Protein AF-A0A6V7K0V9-F1 (afdb_monomer)

Secondary structure (DSSP, 8-state):
--HHHHHHHHHHHHHHHH-SS--HHHHHHHHHHHHHHHHHHHHHHHTTHHHHHHHHHHHHHTTTT-

Radius of gyration: 18.82 Å; Cα contacts (8 Å, |Δi|>4): 21; chains: 1; bounding box: 33×15×56 Å

Mean predicted aligned error: 4.63 Å

Nearest PDB structures (foldseek):
  5j73-assembly2_C  TM=7.809E-01  e=2.960E+00  synthetic construct

Sequence (66 aa):
NRLQRCVMDCNDSIKDKMGPNPTQDEVTRLGEQFEKCATKCVDSYCDLLPSLEKSIKNALGSGKFD

pLDDT: mean 93.73, std 8.56, range [54.31, 98.62]

Solvent-accessible surface area (backbone atoms only — not comparable to full-atom values): 3798 Å² total; per-residue (Å²): 124,63,56,63,50,46,41,49,54,35,50,50,60,42,52,72,71,47,62,95,78,63,52,72,68,53,50,53,59,45,48,56,50,36,51,60,42,40,51,51,36,50,50,63,51,56,70,46,46,65,60,50,52,51,50,50,53,51,52,67,73,62,58,78,86,114

InterPro domains:
  IPR008560 Protein of unknown function DUF842, eukaryotic [PF05811] (1-58)
  IPR008560 Protein of unknown function DUF842, eukaryotic [PTHR21096] (1-62)

Foldseek 3Di:
DQLVVQLVVLVVVLDVVQPDDHDPVSVVVSVVSSVVSSVVSVVVVVVCVVVVVVVVVCVVVVPPVD

Structure (mmCIF, N/CA/C/O backbone):
data_AF-A0A6V7K0V9-F1
#
_entry.id   AF-A0A6V7K0V9-F1
#
loop_
_atom_site.group_PDB
_atom_site.id
_atom_site.type_symbol
_atom_site.label_atom_id
_atom_site.label_alt_id
_atom_site.label_comp_id
_atom_site.label_asym_id
_atom_site.label_entity_id
_atom_site.label_seq_id
_atom_site.pdbx_PDB_ins_code
_atom_site.Cartn_x
_atom_site.Cartn_y
_atom_site.Cartn_z
_atom_site.occupancy
_atom_site.B_iso_or_equiv
_atom_site.auth_seq_id
_atom_site.auth_comp_id
_atom_site.auth_asym_id
_atom_site.auth_atom_id
_atom_site.pdbx_PDB_model_num
ATOM 1 N N . ASN A 1 1 ? 1.382 -10.139 12.521 1.00 78.31 1 ASN A N 1
ATOM 2 C CA . ASN A 1 1 ? 1.990 -10.138 11.163 1.00 78.31 1 ASN A CA 1
ATOM 3 C C . ASN A 1 1 ? 0.985 -9.944 10.021 1.00 78.31 1 ASN A C 1
ATOM 5 O O . ASN A 1 1 ? 1.012 -10.725 9.081 1.00 78.31 1 ASN A O 1
ATOM 9 N N . ARG A 1 2 ? 0.082 -8.950 10.044 1.00 89.94 2 ARG A N 1
ATOM 10 C CA . ARG A 1 2 ? -0.805 -8.672 8.885 1.00 89.94 2 ARG A CA 1
ATOM 11 C C . ARG A 1 2 ? -0.235 -7.567 7.995 1.00 89.94 2 ARG A C 1
ATOM 13 O O . ARG A 1 2 ?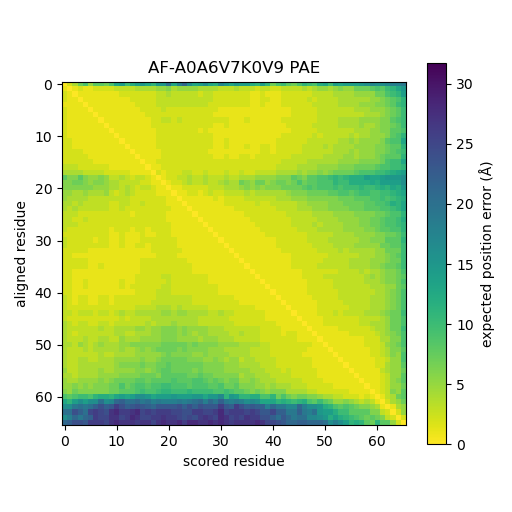 -0.150 -7.762 6.792 1.00 89.94 2 ARG A O 1
ATOM 20 N N . LEU A 1 3 ? 0.264 -6.492 8.609 1.00 95.19 3 LEU A N 1
ATOM 21 C CA . LEU A 1 3 ? 0.948 -5.401 7.914 1.00 95.19 3 LEU A CA 1
ATOM 22 C C . LEU A 1 3 ? 2.157 -5.895 7.108 1.00 95.19 3 LEU A C 1
ATOM 24 O O . LEU A 1 3 ? 2.221 -5.669 5.908 1.00 95.19 3 LEU A O 1
ATOM 28 N N . GLN A 1 4 ? 3.060 -6.646 7.748 1.00 96.81 4 GLN A N 1
ATOM 29 C CA . GLN A 1 4 ? 4.228 -7.224 7.076 1.00 96.81 4 GLN A CA 1
ATOM 30 C C . GLN A 1 4 ? 3.839 -8.053 5.842 1.00 96.81 4 GLN A C 1
ATOM 32 O O . GLN A 1 4 ? 4.449 -7.890 4.795 1.00 96.81 4 GLN A O 1
ATOM 37 N N . ARG A 1 5 ? 2.819 -8.920 5.950 1.00 97.44 5 ARG A N 1
ATOM 38 C CA . ARG A 1 5 ? 2.342 -9.727 4.814 1.00 97.44 5 ARG A CA 1
ATOM 39 C C . ARG A 1 5 ? 1.809 -8.854 3.681 1.00 97.44 5 ARG A C 1
ATOM 41 O O . ARG A 1 5 ? 2.247 -9.029 2.560 1.00 97.44 5 ARG A O 1
ATOM 48 N N . CYS A 1 6 ? 0.989 -7.854 3.997 1.00 98.12 6 CYS A N 1
ATOM 49 C CA . CYS A 1 6 ? 0.477 -6.916 2.998 1.00 98.12 6 CYS A CA 1
ATOM 50 C C . CYS A 1 6 ? 1.605 -6.197 2.237 1.00 98.12 6 CYS A C 1
ATOM 52 O O . CYS A 1 6 ? 1.579 -6.115 1.014 1.00 98.12 6 CYS A O 1
ATOM 54 N N . VAL A 1 7 ? 2.634 -5.720 2.947 1.00 98.19 7 VAL A N 1
ATOM 55 C CA . VAL A 1 7 ? 3.782 -5.053 2.310 1.00 98.19 7 VAL A CA 1
ATOM 56 C C . VAL A 1 7 ? 4.600 -6.029 1.453 1.00 98.19 7 VAL A C 1
ATOM 58 O O . VAL A 1 7 ? 5.075 -5.641 0.387 1.00 98.19 7 VAL A O 1
ATOM 61 N N . MET A 1 8 ? 4.742 -7.292 1.874 1.00 98.19 8 MET A N 1
ATOM 62 C CA . MET A 1 8 ? 5.374 -8.326 1.045 1.00 98.19 8 MET A CA 1
ATOM 63 C C . MET A 1 8 ? 4.567 -8.593 -0.232 1.00 98.19 8 MET A C 1
ATOM 65 O O . MET A 1 8 ? 5.157 -8.588 -1.305 1.00 98.19 8 MET A O 1
ATOM 69 N N . ASP A 1 9 ? 3.237 -8.688 -0.149 1.00 98.31 9 ASP A N 1
ATOM 70 C CA . ASP A 1 9 ? 2.369 -8.869 -1.324 1.00 98.31 9 ASP A CA 1
ATOM 71 C C . ASP A 1 9 ? 2.491 -7.689 -2.313 1.00 98.31 9 ASP A C 1
ATOM 73 O O . ASP A 1 9 ? 2.512 -7.881 -3.534 1.00 98.31 9 ASP A O 1
ATOM 77 N N . CYS A 1 10 ? 2.623 -6.457 -1.797 1.00 98.50 10 CYS A N 1
ATOM 78 C CA . CYS A 1 10 ? 2.920 -5.275 -2.611 1.00 98.50 10 CYS A CA 1
ATOM 79 C C . CYS A 1 10 ? 4.263 -5.418 -3.334 1.00 98.50 10 CYS A C 1
ATOM 81 O O . CYS A 1 10 ? 4.348 -5.156 -4.532 1.00 98.50 10 CYS A O 1
ATOM 83 N N . ASN A 1 11 ? 5.314 -5.820 -2.615 1.00 98.06 11 ASN A N 1
ATOM 84 C CA . ASN A 1 11 ? 6.641 -6.016 -3.190 1.00 98.06 11 ASN A CA 1
ATOM 85 C C . ASN A 1 11 ? 6.627 -7.105 -4.274 1.00 98.06 11 ASN A C 1
ATOM 87 O O . ASN A 1 11 ? 7.176 -6.890 -5.353 1.00 98.06 11 ASN A O 1
ATOM 91 N N . ASP A 1 12 ? 5.980 -8.237 -4.015 1.00 98.00 12 ASP A N 1
ATOM 92 C CA . ASP A 1 12 ? 5.925 -9.363 -4.949 1.00 98.00 12 ASP A CA 1
ATOM 93 C C . ASP A 1 12 ? 5.173 -8.968 -6.226 1.00 98.00 12 ASP A C 1
ATOM 95 O O . ASP A 1 12 ? 5.700 -9.114 -7.327 1.00 98.00 12 ASP A O 1
ATOM 99 N N . SER A 1 13 ? 4.032 -8.284 -6.083 1.00 97.88 13 SER A N 1
ATOM 100 C CA . SER A 1 13 ? 3.276 -7.733 -7.218 1.00 97.88 13 SER A CA 1
ATOM 101 C C . SER A 1 13 ? 4.084 -6.750 -8.073 1.00 97.88 13 SER A C 1
ATOM 103 O O . SER A 1 13 ? 3.822 -6.597 -9.268 1.00 97.88 13 SER A O 1
ATOM 105 N N . ILE A 1 14 ? 5.022 -6.017 -7.469 1.00 97.94 14 ILE A N 1
ATOM 106 C CA . ILE A 1 14 ? 5.885 -5.071 -8.182 1.00 97.94 14 ILE A CA 1
ATOM 107 C C . ILE A 1 14 ? 7.037 -5.798 -8.869 1.00 97.94 14 ILE A C 1
ATOM 109 O O . ILE A 1 14 ? 7.318 -5.498 -10.029 1.00 97.94 14 ILE A O 1
ATOM 113 N N . LYS A 1 15 ? 7.655 -6.781 -8.207 1.00 95.62 15 LYS A N 1
ATOM 114 C CA . LYS A 1 15 ? 8.701 -7.621 -8.805 1.00 95.62 15 LYS A CA 1
ATOM 115 C C . LYS A 1 15 ? 8.195 -8.374 -10.033 1.00 95.62 15 LYS A C 1
ATOM 117 O O . LYS A 1 15 ? 8.873 -8.355 -11.058 1.00 95.62 15 LYS A O 1
ATOM 122 N N . ASP A 1 16 ? 6.985 -8.925 -9.967 1.00 95.81 16 ASP A N 1
ATOM 123 C CA . ASP A 1 16 ? 6.352 -9.616 -11.096 1.00 95.81 16 ASP A CA 1
ATOM 124 C C . ASP A 1 16 ? 6.160 -8.694 -12.311 1.00 95.81 16 ASP A C 1
ATOM 126 O O . ASP A 1 16 ? 6.296 -9.120 -13.456 1.00 95.81 16 ASP A O 1
ATOM 130 N N . LYS A 1 17 ? 5.885 -7.404 -12.073 1.00 95.50 17 LYS A N 1
ATOM 131 C CA . LYS A 1 17 ? 5.741 -6.390 -13.131 1.00 95.50 17 LYS A CA 1
ATOM 132 C C . LYS A 1 17 ? 7.073 -5.858 -13.654 1.00 95.50 17 LYS A C 1
ATOM 134 O O . LYS A 1 17 ? 7.116 -5.381 -14.783 1.00 95.50 17 LYS A O 1
ATOM 139 N N . MET A 1 18 ? 8.113 -5.852 -12.823 1.00 94.88 18 MET A N 1
ATOM 140 C CA . MET A 1 18 ? 9.392 -5.207 -13.125 1.00 94.88 18 MET A CA 1
ATOM 141 C C . MET A 1 18 ? 10.237 -6.018 -14.112 1.00 94.88 18 MET A C 1
ATOM 143 O O . MET A 1 18 ? 10.940 -5.438 -14.936 1.00 94.88 18 MET A O 1
ATOM 147 N N . GLY A 1 19 ? 10.154 -7.350 -14.059 1.00 89.88 19 GLY A N 1
ATOM 148 C CA . GLY A 1 19 ? 10.971 -8.217 -14.906 1.00 89.88 19 GLY A CA 1
ATOM 149 C C . GLY A 1 19 ? 12.481 -8.118 -14.606 1.00 89.88 19 GLY A C 1
ATOM 150 O O . GLY A 1 19 ? 12.890 -7.489 -13.631 1.00 89.88 19 GLY A O 1
ATOM 151 N N . PRO A 1 20 ? 13.339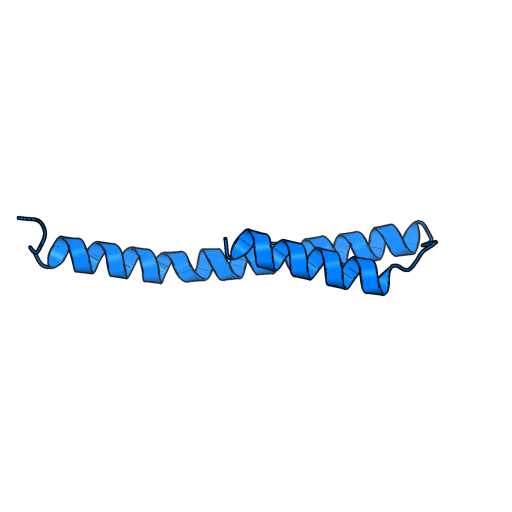 -8.777 -15.408 1.00 93.00 20 PRO A N 1
ATOM 152 C CA . PRO A 1 20 ? 14.755 -8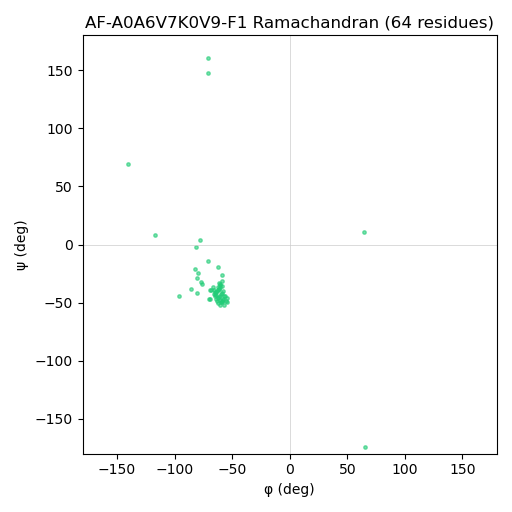.959 -15.076 1.00 93.00 20 PRO A CA 1
ATOM 153 C C . PRO A 1 20 ? 15.657 -7.744 -15.352 1.00 93.00 20 PRO A C 1
ATOM 155 O O . PRO A 1 20 ? 16.707 -7.644 -14.728 1.00 93.00 20 PRO A O 1
ATOM 158 N N . ASN A 1 21 ? 15.286 -6.842 -16.269 1.00 94.38 21 ASN A N 1
ATOM 159 C CA . ASN A 1 21 ? 16.122 -5.708 -16.696 1.00 94.38 21 ASN A CA 1
ATOM 160 C C . ASN A 1 21 ? 15.279 -4.434 -16.899 1.00 94.38 21 ASN A C 1
ATOM 162 O O . ASN A 1 21 ? 15.080 -4.016 -18.042 1.00 94.38 21 ASN A O 1
ATOM 166 N N . PRO A 1 22 ? 14.741 -3.836 -15.825 1.00 95.25 22 PRO A N 1
ATOM 167 C CA . PRO A 1 22 ? 13.932 -2.630 -15.936 1.00 95.25 22 PRO A CA 1
ATOM 168 C C . PRO A 1 22 ? 14.786 -1.412 -16.308 1.00 95.25 22 PRO A C 1
ATOM 170 O O . PRO A 1 22 ? 15.938 -1.273 -15.892 1.00 95.25 22 PRO A O 1
ATOM 173 N N . THR A 1 23 ? 14.195 -0.485 -17.053 1.00 97.56 23 THR A N 1
ATOM 174 C CA . THR A 1 23 ? 14.738 0.866 -17.239 1.00 97.56 23 THR A CA 1
ATOM 175 C C . THR A 1 23 ? 14.609 1.693 -15.957 1.00 97.56 23 THR A C 1
ATOM 177 O O . THR A 1 23 ? 13.786 1.402 -15.087 1.00 97.56 23 THR A O 1
ATOM 180 N N . GLN A 1 24 ? 15.385 2.774 -15.835 1.00 97.31 24 GLN A N 1
ATOM 181 C CA . GLN A 1 24 ? 15.297 3.659 -14.669 1.00 97.31 24 GLN A CA 1
ATOM 18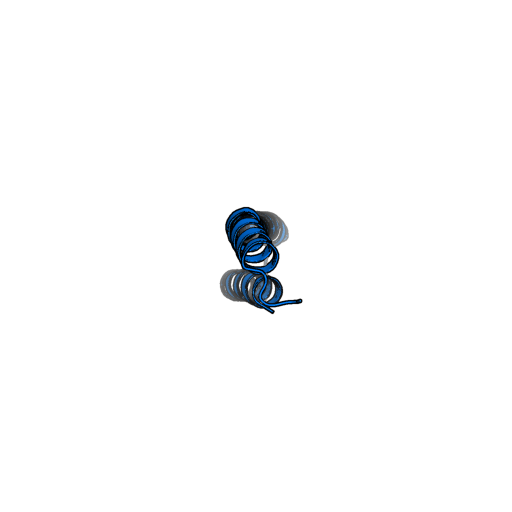2 C C . GLN A 1 24 ? 13.898 4.284 -14.512 1.00 97.31 24 GLN A C 1
ATOM 184 O O . GLN A 1 24 ? 13.406 4.405 -13.390 1.00 97.31 24 GLN A O 1
ATOM 189 N N . ASP A 1 25 ? 13.233 4.620 -15.620 1.00 97.81 25 ASP A N 1
ATOM 190 C CA . ASP A 1 25 ? 11.866 5.156 -15.613 1.00 97.81 25 ASP A CA 1
ATOM 191 C C . ASP A 1 25 ? 10.855 4.121 -15.102 1.00 97.81 25 ASP A C 1
ATOM 193 O O . ASP A 1 25 ? 9.949 4.448 -14.329 1.00 97.81 25 ASP A O 1
ATOM 197 N N . GLU A 1 26 ? 11.026 2.850 -15.475 1.00 97.38 26 GLU A N 1
ATOM 198 C CA . GLU A 1 26 ? 10.213 1.754 -14.948 1.00 97.38 26 GLU A CA 1
ATOM 199 C C . GLU A 1 26 ? 10.443 1.546 -13.455 1.00 97.38 26 GLU A C 1
ATOM 201 O O . GLU A 1 26 ? 9.464 1.397 -12.723 1.00 97.38 26 GLU A O 1
ATOM 206 N N . VAL A 1 27 ? 11.697 1.592 -12.991 1.00 97.62 27 VAL A N 1
ATOM 207 C CA . VAL A 1 27 ? 12.031 1.500 -11.561 1.00 97.62 27 VAL A CA 1
ATOM 208 C C . VAL A 1 27 ? 11.345 2.615 -10.777 1.00 97.62 27 VAL A C 1
ATOM 210 O O . VAL A 1 27 ? 10.678 2.328 -9.786 1.00 97.62 27 VAL A O 1
ATOM 213 N N . THR A 1 28 ? 11.432 3.863 -11.243 1.00 98.31 28 THR A N 1
ATOM 214 C CA . THR A 1 28 ? 10.785 5.014 -10.594 1.00 98.31 28 THR A CA 1
ATOM 215 C C . THR A 1 28 ? 9.266 4.837 -10.536 1.00 98.31 28 THR A C 1
ATOM 217 O O . THR A 1 28 ? 8.668 4.869 -9.460 1.00 98.31 28 THR A O 1
ATOM 220 N N . ARG A 1 29 ? 8.627 4.550 -11.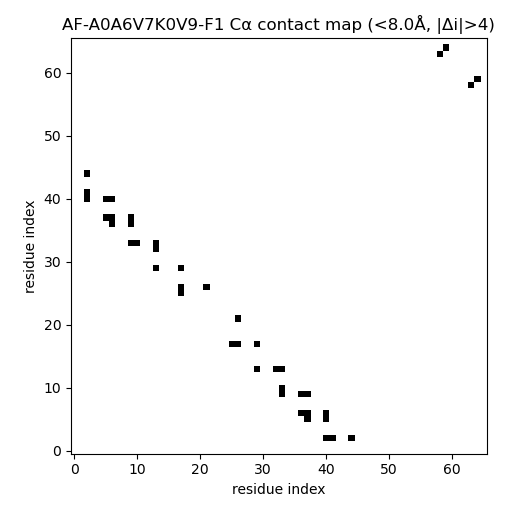678 1.00 98.25 29 ARG A N 1
ATOM 221 C CA . ARG A 1 29 ? 7.166 4.377 -11.770 1.00 98.25 29 ARG A CA 1
ATOM 222 C C . ARG A 1 29 ? 6.651 3.204 -10.930 1.00 98.25 29 ARG A C 1
ATOM 224 O O . ARG A 1 29 ? 5.530 3.241 -10.415 1.00 98.25 29 ARG A O 1
ATOM 231 N N . LEU A 1 30 ? 7.406 2.112 -10.859 1.00 98.25 30 LEU A N 1
ATOM 232 C CA . LEU A 1 30 ? 7.049 0.938 -10.063 1.00 98.25 30 LEU A CA 1
ATOM 233 C C . LEU A 1 30 ? 7.326 1.165 -8.570 1.00 98.25 30 LEU A C 1
ATOM 235 O O . LEU A 1 30 ? 6.542 0.698 -7.748 1.00 98.25 30 LEU A O 1
ATOM 239 N N . GLY A 1 31 ? 8.351 1.946 -8.223 1.00 98.25 31 GLY A N 1
ATOM 240 C CA . GLY A 1 31 ? 8.604 2.420 -6.861 1.00 98.25 31 GLY A CA 1
ATOM 241 C C . GLY A 1 31 ? 7.433 3.234 -6.309 1.00 98.25 31 GLY A C 1
ATOM 242 O O . GLY A 1 31 ? 6.895 2.903 -5.257 1.00 98.25 31 GLY A O 1
ATOM 243 N N . GLU A 1 32 ? 6.926 4.204 -7.071 1.00 98.50 32 GLU A N 1
ATOM 244 C CA . GLU A 1 32 ? 5.737 4.972 -6.667 1.00 98.50 32 GLU A CA 1
ATOM 245 C C . GLU A 1 32 ? 4.491 4.088 -6.477 1.00 98.50 32 GLU A C 1
ATOM 247 O O . GLU A 1 3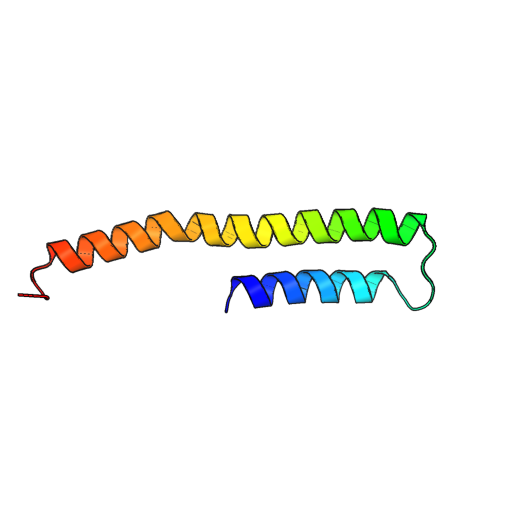2 ? 3.643 4.344 -5.618 1.00 98.50 32 GLU A O 1
ATOM 252 N N . GLN A 1 33 ? 4.339 3.037 -7.291 1.00 98.44 33 GLN A N 1
ATOM 253 C CA . GLN A 1 33 ? 3.243 2.078 -7.127 1.00 98.44 33 GLN A CA 1
ATOM 254 C C . GLN A 1 33 ? 3.412 1.226 -5.870 1.00 98.44 33 GLN A C 1
ATOM 256 O O . GLN A 1 33 ? 2.417 0.954 -5.194 1.00 98.44 33 GLN A O 1
ATOM 261 N N . PHE A 1 34 ? 4.644 0.820 -5.557 1.00 98.62 34 PHE A N 1
ATOM 262 C CA . PHE A 1 34 ? 4.957 0.126 -4.315 1.00 98.62 34 PHE A CA 1
ATOM 263 C C . PHE A 1 34 ? 4.591 0.991 -3.107 1.00 98.62 34 PHE A C 1
ATOM 265 O O . PHE A 1 34 ? 3.852 0.531 -2.239 1.00 98.62 34 PHE A O 1
ATOM 272 N N . GLU A 1 35 ? 5.023 2.254 -3.084 1.00 98.44 35 GLU A N 1
ATOM 273 C CA . GLU A 1 35 ? 4.729 3.188 -1.992 1.00 98.44 35 GLU A CA 1
ATOM 274 C C . GLU A 1 35 ? 3.222 3.370 -1.799 1.00 98.44 35 GLU A C 1
ATOM 276 O O . GLU A 1 35 ? 2.711 3.165 -0.700 1.00 98.44 35 GLU A O 1
ATOM 281 N N . LYS A 1 36 ? 2.475 3.631 -2.882 1.00 98.56 36 LYS A N 1
ATOM 282 C CA . LYS A 1 36 ? 1.005 3.739 -2.832 1.00 98.56 36 LYS A CA 1
ATOM 283 C C . LYS A 1 36 ? 0.338 2.465 -2.309 1.00 98.56 36 LYS A C 1
ATOM 285 O O . LYS A 1 36 ? -0.691 2.543 -1.640 1.00 98.56 36 LYS A O 1
ATOM 290 N N . CYS A 1 37 ? 0.878 1.291 -2.633 1.00 98.56 37 CYS A N 1
ATOM 291 C CA . CYS A 1 37 ? 0.385 0.017 -2.115 1.00 98.56 37 CYS A CA 1
ATOM 292 C C . CYS A 1 37 ? 0.684 -0.131 -0.615 1.00 98.56 37 CYS A C 1
ATOM 294 O O . CYS A 1 37 ? -0.215 -0.438 0.167 1.00 98.56 37 CYS A O 1
ATOM 296 N N . ALA A 1 38 ? 1.917 0.165 -0.197 1.00 98.25 38 ALA A N 1
ATOM 297 C CA . ALA A 1 38 ? 2.344 0.089 1.194 1.00 98.25 38 ALA A CA 1
ATOM 298 C C . ALA A 1 38 ? 1.570 1.066 2.097 1.00 98.25 38 ALA A C 1
ATOM 300 O O . ALA A 1 38 ? 1.171 0.682 3.196 1.00 98.25 38 ALA A O 1
ATOM 301 N N . THR A 1 39 ? 1.272 2.283 1.627 1.00 98.38 39 THR A N 1
ATOM 302 C CA . THR A 1 39 ? 0.412 3.234 2.353 1.00 98.38 39 THR A CA 1
ATOM 303 C C . THR A 1 39 ? -0.963 2.629 2.629 1.00 98.38 39 THR A C 1
ATOM 305 O O . THR A 1 39 ? -1.388 2.601 3.779 1.00 98.38 39 THR A O 1
ATOM 308 N N . LYS A 1 40 ? -1.604 2.007 1.629 1.00 98.25 40 LYS A N 1
ATOM 309 C CA . LYS A 1 40 ? -2.904 1.337 1.818 1.00 98.25 40 LYS A CA 1
ATOM 310 C C . LYS A 1 40 ? -2.850 0.190 2.829 1.00 98.25 40 LYS A C 1
ATOM 312 O O . LYS A 1 40 ? -3.836 -0.061 3.524 1.00 98.25 40 LYS A O 1
ATOM 317 N N . CYS A 1 41 ? -1.722 -0.519 2.918 1.00 98.06 41 CYS A N 1
ATOM 318 C CA . CYS A 1 41 ? -1.523 -1.546 3.940 1.00 98.06 41 CYS A CA 1
ATOM 319 C C . CYS A 1 41 ? -1.539 -0.957 5.355 1.00 98.06 41 CYS A C 1
ATOM 321 O O . CYS A 1 41 ? -2.102 -1.571 6.264 1.00 98.06 41 CYS A O 1
ATOM 323 N N . VAL A 1 42 ? -0.922 0.214 5.536 1.00 97.00 42 VAL A N 1
ATOM 324 C CA . VAL A 1 42 ? -0.924 0.943 6.809 1.00 97.00 42 VAL A CA 1
ATOM 325 C C . VAL A 1 42 ? -2.317 1.494 7.101 1.00 97.00 42 VAL A C 1
ATOM 327 O O . VAL A 1 42 ? -2.820 1.248 8.194 1.00 97.00 42 VAL A O 1
ATOM 330 N N . ASP A 1 43 ? -2.976 2.123 6.125 1.00 97.00 43 ASP A N 1
ATOM 331 C CA . ASP A 1 43 ? -4.339 2.659 6.264 1.00 97.00 43 ASP A CA 1
ATOM 332 C C . ASP A 1 43 ? -5.317 1.572 6.725 1.00 97.00 43 ASP A C 1
ATOM 334 O O . ASP A 1 43 ? -5.988 1.714 7.744 1.00 97.00 43 ASP A O 1
ATOM 338 N N . SER A 1 44 ? -5.284 0.410 6.063 1.00 94.81 44 SER A N 1
ATOM 339 C CA . SER A 1 44 ? -6.110 -0.750 6.426 1.00 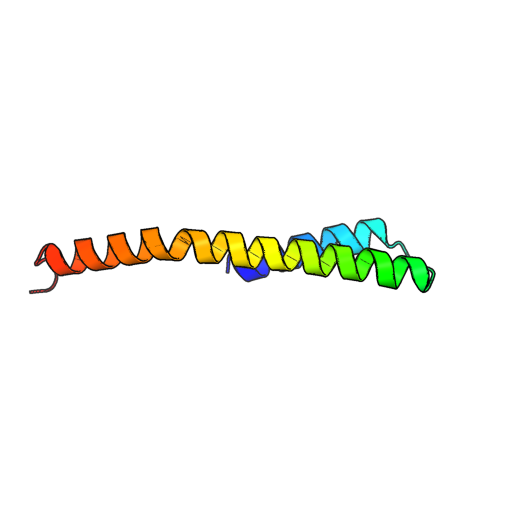94.81 44 SER A CA 1
ATOM 340 C C . SER A 1 44 ? -5.867 -1.237 7.858 1.00 94.81 44 SER A C 1
ATOM 342 O O . SER A 1 44 ? -6.722 -1.900 8.442 1.00 94.81 44 SER A O 1
ATOM 344 N N . TYR A 1 45 ? -4.679 -0.989 8.413 1.00 91.81 45 TYR A N 1
ATOM 345 C CA . TYR A 1 45 ? -4.342 -1.352 9.786 1.00 91.81 45 TYR A CA 1
ATOM 346 C C . TYR A 1 45 ? -4.772 -0.268 10.779 1.00 91.81 45 TYR A C 1
ATOM 348 O O . TYR A 1 45 ? -5.273 -0.597 11.854 1.00 91.81 45 TYR A O 1
ATOM 356 N N . CYS A 1 46 ? -4.634 1.005 10.405 1.00 95.19 46 CYS A N 1
ATOM 357 C CA . CYS A 1 46 ? -5.164 2.141 11.154 1.00 95.19 46 CYS A CA 1
ATOM 358 C C . CYS A 1 46 ? -6.685 2.032 11.326 1.00 95.19 46 CYS A C 1
ATOM 360 O O . CYS A 1 46 ? -7.183 2.231 12.432 1.00 95.19 46 CYS A O 1
ATOM 362 N N . ASP A 1 47 ? -7.405 1.592 10.293 1.00 94.50 47 ASP A N 1
ATOM 363 C CA . ASP A 1 47 ? -8.857 1.378 10.335 1.00 94.50 47 ASP A CA 1
ATOM 364 C C . ASP A 1 47 ? -9.294 0.301 11.348 1.00 94.50 47 ASP A C 1
ATOM 366 O O . ASP A 1 47 ? -10.445 0.273 11.787 1.00 94.50 47 ASP A O 1
ATOM 370 N N . LEU A 1 48 ? -8.383 -0.585 11.770 1.00 92.94 48 LEU A N 1
ATOM 371 C CA . LEU A 1 48 ? -8.660 -1.590 12.803 1.00 92.94 48 LEU A CA 1
ATOM 372 C C . LEU A 1 48 ? -8.533 -1.027 14.223 1.00 92.94 48 LEU A C 1
ATOM 374 O O . LEU A 1 48 ? -9.097 -1.606 15.157 1.00 92.94 48 LEU A O 1
ATOM 378 N N . LEU A 1 49 ? -7.808 0.082 14.403 1.00 94.62 49 LEU A N 1
ATOM 379 C CA . LEU A 1 49 ? -7.528 0.652 15.721 1.00 94.62 49 LEU A CA 1
ATOM 380 C C . LEU A 1 49 ? -8.804 1.051 16.477 1.00 94.62 49 LEU A C 1
ATOM 382 O O . LEU A 1 49 ? -8.909 0.663 17.640 1.00 94.62 49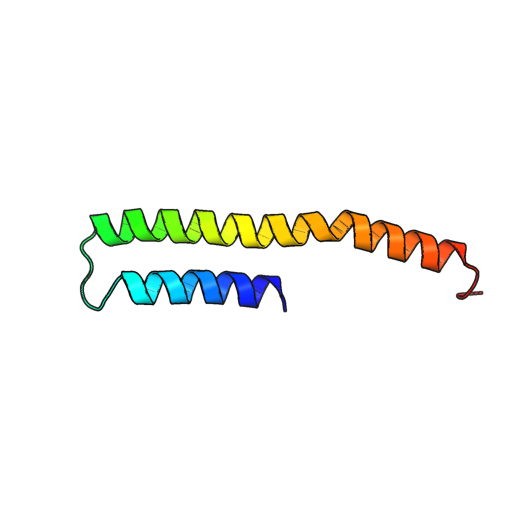 LEU A O 1
ATOM 386 N N . PRO A 1 50 ? -9.815 1.705 15.867 1.00 96.19 50 PRO A N 1
ATOM 387 C CA . PRO A 1 50 ? -11.050 2.042 16.577 1.00 96.19 50 PRO A CA 1
ATOM 388 C C . PRO A 1 50 ? -11.812 0.807 17.078 1.00 96.19 50 PRO A C 1
ATOM 390 O O . PRO A 1 50 ? -12.361 0.795 18.181 1.00 96.19 50 PRO A O 1
ATOM 393 N N . SER A 1 51 ? -11.834 -0.275 16.291 1.00 95.00 51 SER A N 1
ATOM 394 C CA . SER A 1 51 ? -12.478 -1.529 16.702 1.00 95.00 51 SER A CA 1
ATOM 395 C C . SER A 1 51 ? -11.719 -2.209 17.841 1.00 95.00 51 SER A C 1
ATOM 397 O O . SER A 1 51 ? -12.332 -2.771 18.757 1.00 95.00 51 SER A O 1
ATOM 399 N N . LEU A 1 52 ? -10.386 -2.169 17.794 1.00 94.25 52 LEU A N 1
ATOM 400 C CA . LEU A 1 52 ? -9.536 -2.676 18.864 1.00 94.25 52 LEU A CA 1
ATOM 401 C C . LEU A 1 52 ? -9.754 -1.874 20.151 1.00 94.25 52 LEU A C 1
ATOM 403 O O . LEU A 1 52 ? -9.995 -2.466 21.199 1.00 94.25 52 LEU A O 1
ATOM 407 N N . GLU A 1 53 ? -9.758 -0.544 20.060 1.00 96.25 53 GLU A N 1
ATOM 408 C CA . GLU A 1 53 ? -10.043 0.363 21.174 1.00 96.25 53 GLU A CA 1
ATOM 409 C C . GLU A 1 53 ? -11.395 0.040 21.821 1.00 96.25 53 GLU A C 1
ATOM 411 O O . GLU A 1 53 ? -11.479 -0.141 23.037 1.00 96.25 53 GLU A O 1
ATOM 416 N N . LYS A 1 54 ? -12.455 -0.103 21.014 1.00 96.19 54 LYS A N 1
ATOM 417 C CA . LYS A 1 54 ? -13.788 -0.477 21.503 1.00 96.19 54 LYS A CA 1
ATOM 418 C C . LYS A 1 54 ? -13.773 -1.826 22.222 1.00 96.19 54 LYS A C 1
ATOM 420 O O . LYS A 1 54 ? -14.398 -1.972 23.270 1.00 96.19 54 LYS A O 1
ATOM 425 N N . SER A 1 55 ? -13.047 -2.801 21.681 1.00 95.25 55 SER A N 1
ATOM 426 C CA . SER A 1 55 ? -12.924 -4.132 22.285 1.00 95.25 55 SER A CA 1
ATOM 427 C C . SER A 1 55 ? -12.207 -4.074 23.636 1.00 95.25 55 SER A C 1
ATOM 429 O O . SER A 1 55 ? -12.672 -4.689 24.593 1.00 95.25 55 SER A O 1
ATOM 431 N N . ILE A 1 56 ? -11.133 -3.283 23.739 1.00 94.56 56 ILE A N 1
ATOM 432 C CA . ILE A 1 56 ? -10.405 -3.051 24.993 1.00 94.56 56 ILE A CA 1
ATOM 433 C C . ILE A 1 56 ? -11.322 -2.382 26.024 1.00 94.56 56 ILE A C 1
ATOM 435 O O . ILE A 1 56 ? -11.452 -2.884 27.139 1.00 94.56 56 ILE A O 1
ATOM 439 N N . LYS A 1 57 ? -12.016 -1.297 25.650 1.00 94.75 57 LYS A N 1
ATOM 440 C CA . LYS A 1 57 ? -12.967 -0.596 26.531 1.00 94.75 57 LYS A CA 1
ATOM 441 C C . LYS A 1 57 ? -14.063 -1.526 27.052 1.00 94.75 57 LYS A C 1
ATOM 443 O O . LYS A 1 57 ? -14.353 -1.515 28.244 1.00 94.75 57 LYS A O 1
ATOM 448 N N . ASN A 1 58 ? -14.633 -2.361 26.185 1.00 94.00 58 ASN A N 1
ATOM 449 C CA . ASN A 1 58 ? -15.659 -3.330 26.571 1.00 94.00 58 ASN A CA 1
ATOM 450 C C . ASN A 1 58 ? -15.120 -4.394 27.533 1.00 94.00 58 ASN A C 1
ATOM 452 O O . ASN A 1 58 ? -15.806 -4.763 28.483 1.00 94.00 58 ASN A O 1
ATOM 456 N N . ALA A 1 59 ? -13.904 -4.891 27.293 1.00 92.50 59 ALA A N 1
ATOM 457 C CA . ALA A 1 59 ? -13.283 -5.888 28.154 1.00 92.50 59 ALA A CA 1
ATOM 458 C C . ALA A 1 59 ? -13.052 -5.318 29.563 1.00 92.50 59 ALA A C 1
ATOM 460 O O . ALA A 1 59 ? -13.483 -5.931 30.540 1.00 92.50 59 ALA A O 1
ATOM 461 N N . LEU A 1 60 ? -12.464 -4.121 29.659 1.00 91.00 60 LEU A N 1
ATOM 462 C CA . LEU A 1 60 ? -12.220 -3.437 30.933 1.00 91.00 60 LEU A CA 1
ATOM 463 C C . LEU A 1 60 ? -13.526 -3.066 31.653 1.00 91.00 60 LEU A C 1
ATOM 465 O O . LEU A 1 60 ? -13.639 -3.263 32.856 1.00 91.00 60 LEU A O 1
ATOM 469 N N . GLY A 1 61 ? -14.540 -2.596 30.923 1.00 89.88 61 GLY A N 1
ATOM 470 C CA . GLY A 1 61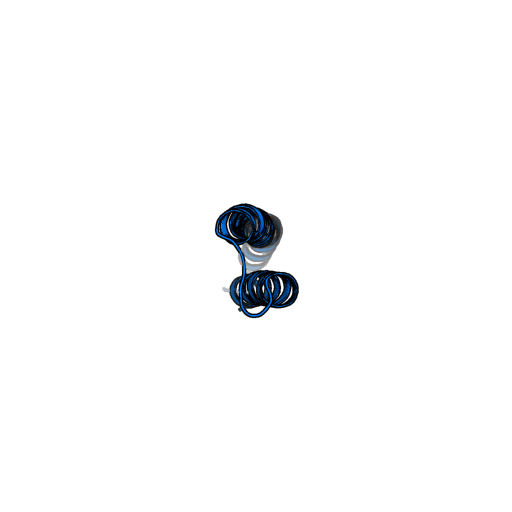 ? -15.846 -2.260 31.499 1.00 89.88 61 GLY A CA 1
ATOM 471 C C . GLY A 1 61 ? -16.676 -3.468 31.950 1.00 89.88 61 GLY A C 1
ATOM 472 O O . GLY A 1 61 ? -17.648 -3.292 32.675 1.00 89.88 61 GLY A O 1
ATOM 473 N N . SER A 1 62 ? -16.320 -4.690 31.536 1.00 84.75 62 SER A N 1
ATOM 474 C CA . SER A 1 62 ? -17.085 -5.902 31.864 1.00 84.75 62 SER A CA 1
ATOM 475 C C . SER A 1 62 ? -16.804 -6.486 33.254 1.00 84.75 62 SER A C 1
ATOM 477 O O . SER A 1 62 ? -17.413 -7.497 33.599 1.00 84.75 62 SER A O 1
ATOM 479 N N . GLY A 1 63 ? -15.886 -5.896 34.034 1.00 71.00 63 GLY A N 1
ATOM 480 C CA . GLY A 1 63 ? -15.544 -6.357 35.391 1.00 71.00 63 GLY A CA 1
ATOM 481 C C . GLY A 1 63 ? -14.914 -7.755 35.448 1.00 71.00 63 GLY A C 1
ATOM 482 O O . GLY A 1 63 ? -14.779 -8.334 36.513 1.00 71.00 63 GLY A O 1
ATOM 483 N N . LYS A 1 64 ? -14.532 -8.334 34.301 1.00 64.56 64 LYS A N 1
ATOM 484 C CA . LYS A 1 64 ? -13.951 -9.688 34.204 1.00 64.56 64 LYS A CA 1
ATOM 485 C C . LYS A 1 64 ? -12.475 -9.773 34.609 1.00 64.56 64 LYS A C 1
ATOM 487 O O . LYS A 1 64 ? -11.865 -10.824 34.431 1.00 64.56 64 LYS A O 1
ATOM 492 N N . PHE A 1 65 ? -11.904 -8.665 35.070 1.00 63.66 65 PHE A N 1
ATOM 493 C CA . PHE A 1 65 ? -10.513 -8.568 35.511 1.00 63.66 65 PHE A CA 1
ATOM 494 C C . PHE A 1 65 ? -10.390 -8.216 37.005 1.00 63.66 65 PHE A C 1
ATOM 496 O O . PHE A 1 65 ? -9.269 -7.974 37.448 1.00 63.66 65 PHE A O 1
ATOM 503 N N . ASP A 1 66 ? -11.509 -8.201 37.744 1.00 54.31 66 ASP A N 1
ATOM 504 C CA . ASP A 1 66 ? -11.552 -8.182 39.215 1.00 54.31 66 ASP A CA 1
ATOM 505 C C . ASP A 1 66 ? -11.570 -9.609 39.791 1.00 54.31 66 ASP A C 1
ATOM 507 O O . ASP A 1 66 ? -12.183 -10.504 39.155 1.00 54.31 66 ASP A O 1
#

Organism: NCBI:txid1563983